Protein AF-A0A1Z8S1F1-F1 (afdb_monomer_lite)

Radius of gyration: 14.52 Å; chains: 1; bounding box: 34×22×36 Å

Sequence (67 aa):
MKLTKYQKARLLEYNWDVYTSDDGQNCAWVSIAPEDGALFQSCLDLFGLTGDGKDVKLLVVATSEED

Foldseek 3Di:
DADDPVRVVVCVVVVFAFDADPVRDFKDKDWAACVVPPVQVVVCVVVVHPRPDGTDIDIDGDGDDDD

pLDDT: mean 86.78, std 8.03, range [54.69, 96.25]

Structure (mmCIF, N/CA/C/O backbone):
data_AF-A0A1Z8S1F1-F1
#
_entry.id   AF-A0A1Z8S1F1-F1
#
loop_
_atom_site.group_PDB
_atom_site.id
_atom_site.type_symbol
_atom_site.label_atom_id
_atom_site.label_alt_id
_atom_site.label_comp_id
_atom_site.label_asym_id
_atom_site.label_entity_id
_atom_site.label_seq_id
_atom_site.pdbx_PDB_ins_code
_atom_site.Cartn_x
_atom_site.Cartn_y
_atom_site.Cartn_z
_atom_site.occupancy
_atom_site.B_iso_or_equiv
_atom_site.auth_seq_id
_atom_site.auth_comp_id
_atom_site.auth_asym_id
_atom_site.auth_atom_id
_atom_site.pdbx_PDB_model_num
ATOM 1 N N . MET A 1 1 ? 4.973 7.849 -7.163 1.00 80.44 1 MET A N 1
ATOM 2 C CA . MET A 1 1 ? 6.291 7.750 -6.472 1.00 80.44 1 MET A CA 1
ATOM 3 C C . MET A 1 1 ? 7.148 6.699 -7.189 1.00 80.44 1 MET A C 1
ATOM 5 O O . MET A 1 1 ? 6.607 5.945 -7.995 1.00 80.44 1 MET A O 1
ATOM 9 N N . LYS A 1 2 ? 8.475 6.672 -6.976 1.00 83.38 2 LYS A N 1
ATOM 10 C CA . LYS A 1 2 ? 9.363 5.639 -7.544 1.00 83.38 2 LYS A CA 1
ATOM 11 C C . LYS A 1 2 ? 10.007 4.822 -6.427 1.00 83.38 2 LYS A C 1
ATOM 13 O O . LYS A 1 2 ? 10.626 5.395 -5.535 1.00 83.38 2 LYS A O 1
ATOM 18 N N . LEU A 1 3 ? 9.898 3.501 -6.510 1.00 83.94 3 LEU A N 1
ATOM 19 C CA . LEU A 1 3 ? 10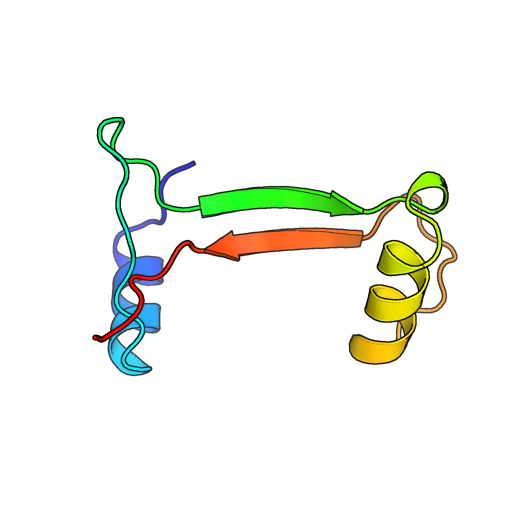.652 2.569 -5.681 1.00 83.94 3 LEU A CA 1
ATOM 20 C C . LEU A 1 3 ? 12.156 2.745 -5.917 1.00 83.94 3 LEU A C 1
ATOM 22 O O . LEU A 1 3 ? 12.617 2.917 -7.052 1.00 83.94 3 LEU A O 1
ATOM 26 N N . THR A 1 4 ? 12.927 2.670 -4.837 1.00 87.12 4 THR A N 1
ATOM 27 C CA . THR A 1 4 ? 14.393 2.646 -4.891 1.00 87.12 4 THR A CA 1
ATOM 28 C C . THR A 1 4 ? 14.898 1.362 -5.556 1.00 87.12 4 THR A C 1
ATOM 30 O O . THR A 1 4 ? 14.191 0.355 -5.611 1.00 87.12 4 THR A O 1
ATOM 33 N N . LYS A 1 5 ? 16.159 1.361 -6.017 1.00 85.75 5 LYS A N 1
ATOM 34 C CA . LYS A 1 5 ? 16.795 0.157 -6.589 1.00 85.75 5 LYS A CA 1
ATOM 35 C C . LYS A 1 5 ? 16.723 -1.048 -5.641 1.00 85.75 5 LYS A C 1
ATOM 37 O O . LYS A 1 5 ? 16.429 -2.147 -6.090 1.00 85.75 5 LYS A O 1
ATOM 42 N N . TYR A 1 6 ? 16.935 -0.825 -4.341 1.00 87.75 6 TYR A N 1
ATOM 43 C CA . TYR A 1 6 ? 16.876 -1.878 -3.324 1.00 87.75 6 TYR A CA 1
ATOM 44 C C . TYR A 1 6 ? 15.463 -2.458 -3.157 1.00 87.75 6 TYR A C 1
ATOM 46 O O . TYR A 1 6 ? 15.294 -3.671 -3.116 1.00 87.75 6 TYR A O 1
ATOM 54 N N . GLN A 1 7 ? 14.436 -1.602 -3.115 1.00 85.50 7 GLN A N 1
ATOM 55 C CA . GLN A 1 7 ? 13.046 -2.055 -3.000 1.00 85.50 7 GLN A CA 1
ATOM 56 C C . GLN A 1 7 ? 12.603 -2.862 -4.226 1.00 85.50 7 GLN A C 1
ATOM 58 O O . GLN A 1 7 ? 11.963 -3.894 -4.065 1.00 85.50 7 GLN A O 1
ATOM 63 N N . LYS A 1 8 ? 12.984 -2.435 -5.438 1.00 83.50 8 LYS A N 1
ATOM 64 C CA . LYS A 1 8 ? 12.699 -3.194 -6.666 1.00 83.50 8 LYS A CA 1
ATOM 65 C C . LYS A 1 8 ? 13.377 -4.563 -6.673 1.00 83.50 8 LYS A C 1
ATOM 67 O O . LYS A 1 8 ? 12.734 -5.544 -7.017 1.00 83.50 8 LYS A O 1
ATOM 72 N N . ALA A 1 9 ? 14.646 -4.631 -6.262 1.00 84.88 9 ALA A N 1
ATOM 73 C CA . ALA A 1 9 ? 15.378 -5.895 -6.175 1.00 84.88 9 ALA A CA 1
ATOM 74 C C . ALA A 1 9 ? 14.684 -6.892 -5.235 1.00 84.88 9 ALA A C 1
ATOM 76 O O . ALA A 1 9 ? 14.484 -8.037 -5.620 1.00 84.88 9 ALA A O 1
ATOM 77 N N . ARG A 1 10 ? 14.221 -6.438 -4.061 1.00 85.94 10 ARG A N 1
ATOM 78 C CA . ARG A 1 10 ? 13.448 -7.291 -3.148 1.00 85.94 10 ARG A CA 1
ATOM 79 C C . ARG A 1 10 ? 12.154 -7.818 -3.760 1.00 85.94 10 ARG A C 1
ATOM 81 O O . ARG A 1 10 ? 11.804 -8.952 -3.496 1.00 85.94 10 ARG A O 1
ATOM 88 N N . LEU A 1 11 ? 11.426 -7.017 -4.534 1.00 84.31 11 LEU A N 1
ATOM 89 C CA . LEU A 1 11 ? 10.177 -7.472 -5.160 1.00 84.31 11 LEU A CA 1
ATOM 90 C C . LEU A 1 11 ? 10.436 -8.543 -6.231 1.00 84.31 11 LEU A C 1
ATOM 92 O O . LEU A 1 11 ? 9.715 -9.535 -6.289 1.00 84.31 11 LEU A O 1
ATOM 96 N N . LEU A 1 12 ? 11.518 -8.394 -7.001 1.00 82.38 12 LEU A N 1
ATOM 97 C CA . LEU A 1 12 ? 11.955 -9.403 -7.969 1.00 82.38 12 LEU A CA 1
ATOM 98 C C . LEU A 1 12 ? 12.335 -10.736 -7.303 1.00 82.38 12 LEU A C 1
ATOM 100 O O . LEU A 1 12 ? 12.070 -11.784 -7.879 1.00 82.38 12 LEU A O 1
ATOM 104 N N . GLU A 1 13 ? 12.897 -10.724 -6.086 1.00 85.81 13 GLU A N 1
ATOM 105 C CA . GLU A 1 13 ? 13.182 -11.955 -5.318 1.00 85.81 13 GLU A CA 1
ATOM 106 C C . GLU A 1 13 ? 11.915 -12.777 -5.014 1.00 85.81 13 GLU A C 1
ATOM 108 O O . GLU A 1 13 ? 12.003 -13.990 -4.836 1.00 85.81 13 GLU A O 1
ATOM 113 N N . TYR A 1 14 ? 10.743 -12.135 -4.983 1.00 83.12 14 TYR A N 1
ATOM 114 C CA . TYR A 1 14 ? 9.442 -12.786 -4.800 1.00 83.12 14 TYR A CA 1
ATOM 115 C C . TYR A 1 14 ? 8.674 -12.976 -6.119 1.00 83.12 14 TYR A C 1
ATOM 117 O O . TYR A 1 14 ? 7.476 -13.247 -6.079 1.00 83.12 14 TYR A O 1
ATOM 125 N N . ASN A 1 15 ? 9.339 -12.849 -7.276 1.00 79.88 15 ASN A N 1
ATOM 126 C CA . ASN A 1 15 ? 8.744 -12.934 -8.618 1.00 79.88 15 ASN A CA 1
ATOM 127 C C . ASN A 1 15 ? 7.611 -11.927 -8.872 1.00 79.88 15 ASN A C 1
ATOM 129 O O . ASN A 1 15 ? 6.680 -12.210 -9.620 1.00 79.88 15 ASN A O 1
ATOM 133 N N . TRP A 1 16 ? 7.659 -10.749 -8.252 1.00 82.06 16 TRP A N 1
ATOM 134 C CA . TRP A 1 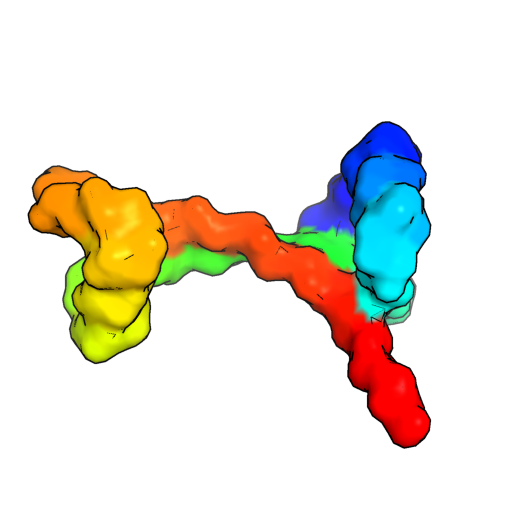16 ? 6.710 -9.687 -8.580 1.00 82.06 16 TRP A CA 1
ATOM 135 C C . TRP A 1 16 ? 7.241 -8.888 -9.765 1.00 82.06 16 TRP A C 1
ATOM 137 O O . TRP A 1 16 ? 8.243 -8.176 -9.631 1.00 82.06 16 TRP A O 1
ATOM 147 N N . ASP A 1 17 ? 6.564 -8.979 -10.910 1.00 78.50 17 ASP A N 1
ATOM 148 C CA . ASP A 1 17 ? 6.853 -8.114 -12.050 1.00 78.50 17 ASP A CA 1
ATOM 149 C C . ASP A 1 17 ? 6.249 -6.727 -11.814 1.00 78.50 17 ASP A C 1
ATOM 151 O O . ASP A 1 17 ? 5.033 -6.556 -11.745 1.00 78.50 17 ASP A O 1
ATOM 155 N N . VAL A 1 18 ? 7.108 -5.730 -11.604 1.00 81.06 18 VAL A N 1
ATOM 156 C CA . VAL A 1 18 ? 6.688 -4.389 -11.190 1.00 81.06 18 VAL A CA 1
ATOM 157 C C . VAL A 1 18 ? 6.397 -3.537 -12.416 1.00 81.06 18 VAL A C 1
ATOM 159 O O . VAL A 1 18 ? 7.315 -3.065 -13.097 1.00 81.06 18 VAL A O 1
ATOM 162 N N . TYR A 1 19 ? 5.120 -3.226 -12.616 1.00 82.62 19 TYR A N 1
ATOM 163 C CA . TYR A 1 19 ? 4.685 -2.308 -13.655 1.00 82.62 19 TYR A CA 1
ATOM 164 C C . TYR A 1 19 ? 5.282 -0.912 -13.431 1.00 82.62 19 TYR A C 1
ATOM 166 O O . TYR A 1 19 ? 5.295 -0.360 -12.324 1.00 82.62 19 TYR A O 1
ATOM 174 N N . THR A 1 20 ? 5.785 -0.316 -14.508 1.00 82.56 20 THR A N 1
ATOM 175 C CA . THR A 1 20 ? 6.283 1.058 -14.520 1.00 82.56 20 THR A CA 1
ATOM 176 C C . THR A 1 20 ? 5.496 1.845 -15.561 1.00 82.56 20 THR A C 1
ATOM 178 O O . THR A 1 20 ? 5.595 1.561 -16.747 1.00 82.56 20 THR A O 1
ATOM 181 N N . SER A 1 21 ? 4.730 2.836 -15.100 1.00 82.12 21 SER A N 1
ATOM 182 C CA . SER A 1 21 ? 4.002 3.783 -15.961 1.00 82.12 21 SER A CA 1
ATOM 183 C C . SER A 1 21 ? 4.941 4.599 -16.854 1.00 82.12 21 SER A C 1
ATOM 185 O O . SER A 1 21 ? 6.136 4.699 -16.566 1.00 82.12 21 SER A O 1
ATOM 187 N N . ASP A 1 22 ? 4.386 5.260 -17.871 1.00 83.88 22 ASP A N 1
ATOM 188 C CA . ASP A 1 22 ? 5.132 6.111 -18.812 1.00 83.88 22 ASP A CA 1
ATOM 189 C C . ASP A 1 22 ? 5.915 7.239 -18.110 1.00 83.88 22 ASP A C 1
ATOM 191 O O . ASP A 1 22 ? 7.050 7.552 -18.472 1.00 83.88 22 ASP A O 1
ATOM 195 N N . ASP A 1 23 ? 5.378 7.767 -17.004 1.00 83.31 23 ASP A N 1
ATOM 196 C CA . ASP A 1 23 ? 6.039 8.774 -16.155 1.00 83.31 23 ASP A CA 1
ATOM 197 C C . ASP A 1 23 ? 7.132 8.171 -15.234 1.00 83.31 23 ASP A C 1
ATOM 199 O O . ASP A 1 23 ? 7.792 8.838 -14.417 1.00 83.31 23 ASP A O 1
ATOM 203 N N . GLY A 1 24 ? 7.335 6.860 -15.326 1.00 80.94 24 GLY A N 1
ATOM 204 C CA . GLY A 1 24 ? 8.286 6.075 -14.555 1.00 80.94 24 GLY A CA 1
ATOM 205 C C . GLY A 1 24 ? 7.846 5.783 -13.120 1.00 80.94 24 GLY A C 1
ATOM 206 O O . GLY A 1 24 ? 8.699 5.448 -12.291 1.00 80.94 24 GLY A O 1
ATOM 207 N N . GLN A 1 25 ? 6.567 5.968 -12.784 1.00 83.69 25 GLN A N 1
ATOM 208 C CA . GLN A 1 25 ? 6.013 5.653 -11.463 1.00 83.69 25 GLN A CA 1
ATOM 209 C C . GLN A 1 25 ? 5.622 4.177 -11.374 1.00 83.69 25 GLN A C 1
ATOM 211 O O . GLN A 1 25 ? 5.174 3.598 -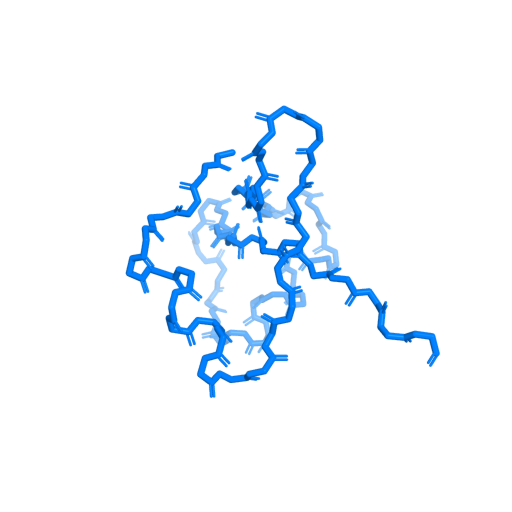12.358 1.00 83.69 25 GLN A O 1
ATOM 216 N N . ASN A 1 26 ? 5.779 3.587 -10.192 1.00 84.19 26 ASN A N 1
ATOM 217 C CA . ASN A 1 26 ? 5.501 2.164 -9.933 1.00 84.19 26 ASN A CA 1
ATOM 218 C C . ASN A 1 26 ? 4.835 1.918 -8.573 1.00 84.19 26 ASN A C 1
ATOM 220 O O . ASN A 1 26 ? 4.535 0.782 -8.217 1.00 84.19 26 ASN A O 1
ATOM 224 N N . CYS A 1 27 ? 4.615 2.977 -7.795 1.00 88.25 27 CYS A N 1
ATOM 225 C CA . CYS A 1 27 ? 3.926 2.871 -6.525 1.00 88.25 27 CYS A CA 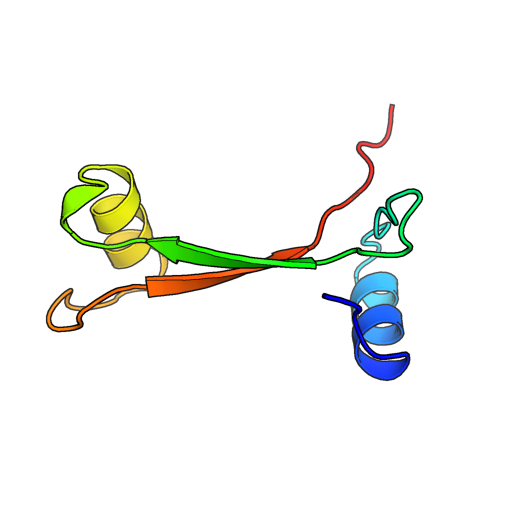1
ATOM 226 C C . CYS A 1 27 ? 3.173 4.152 -6.168 1.00 88.25 27 CYS A C 1
ATOM 228 O O . CYS A 1 27 ? 3.568 5.271 -6.545 1.00 88.25 27 CYS A O 1
ATOM 230 N N . ALA A 1 28 ? 2.108 3.965 -5.396 1.00 85.25 28 ALA A N 1
ATOM 231 C CA . ALA A 1 28 ? 1.281 5.026 -4.851 1.00 85.25 28 ALA A CA 1
ATOM 232 C C . ALA A 1 28 ? 0.955 4.736 -3.385 1.00 85.25 28 ALA A C 1
ATOM 234 O O . ALA A 1 28 ? 0.651 3.605 -3.011 1.00 85.25 28 ALA A O 1
ATOM 235 N N . TRP A 1 29 ? 1.014 5.780 -2.561 1.00 87.75 29 TRP A N 1
ATOM 236 C CA . TRP A 1 29 ? 0.437 5.728 -1.228 1.00 87.75 29 TRP A CA 1
ATOM 237 C C . TRP A 1 29 ? -1.048 6.027 -1.333 1.00 87.75 29 TRP A C 1
ATOM 239 O O . TRP A 1 29 ? -1.436 7.049 -1.898 1.00 87.75 29 TRP A O 1
ATOM 249 N N . VAL A 1 30 ? -1.854 5.155 -0.754 1.00 90.31 30 VAL A N 1
ATOM 250 C CA . VAL A 1 30 ? -3.283 5.360 -0.555 1.00 90.31 30 VAL A CA 1
ATOM 251 C C . VAL A 1 30 ? -3.566 5.459 0.931 1.00 90.31 30 VAL A C 1
ATOM 253 O O . VAL A 1 30 ? -2.896 4.853 1.770 1.00 90.31 30 VAL A O 1
ATOM 256 N N . SER A 1 31 ? -4.537 6.300 1.243 1.00 94.00 31 SER A N 1
ATOM 257 C CA . SER A 1 31 ? -5.015 6.542 2.589 1.00 94.00 31 SER A CA 1
ATOM 258 C C . SER A 1 31 ? -6.452 6.079 2.632 1.00 94.00 31 SER A C 1
ATOM 260 O O . SER A 1 31 ? -7.261 6.639 1.902 1.00 94.00 31 SER A O 1
ATOM 262 N N . ILE A 1 32 ? -6.734 5.077 3.454 1.00 94.62 32 ILE A N 1
ATOM 263 C CA . ILE A 1 32 ? -8.085 4.555 3.638 1.00 94.62 32 ILE A CA 1
ATOM 264 C C . ILE A 1 32 ? -8.553 5.024 5.007 1.00 94.62 32 ILE A C 1
ATOM 266 O O . ILE A 1 32 ? -7.938 4.684 6.017 1.00 94.62 32 ILE A O 1
ATOM 270 N N . ALA A 1 33 ? -9.586 5.844 5.042 1.00 95.88 33 ALA A N 1
ATOM 271 C CA . ALA A 1 33 ? -10.111 6.478 6.240 1.00 95.88 33 ALA A CA 1
ATOM 272 C C . ALA A 1 33 ? -11.497 5.907 6.597 1.00 95.88 33 ALA A C 1
ATOM 274 O O . ALA A 1 33 ? -12.109 5.233 5.766 1.00 95.88 33 ALA A O 1
ATOM 275 N N . PRO A 1 34 ? -12.018 6.140 7.816 1.00 95.62 34 PRO A N 1
ATOM 276 C CA . PRO A 1 34 ? -13.324 5.622 8.228 1.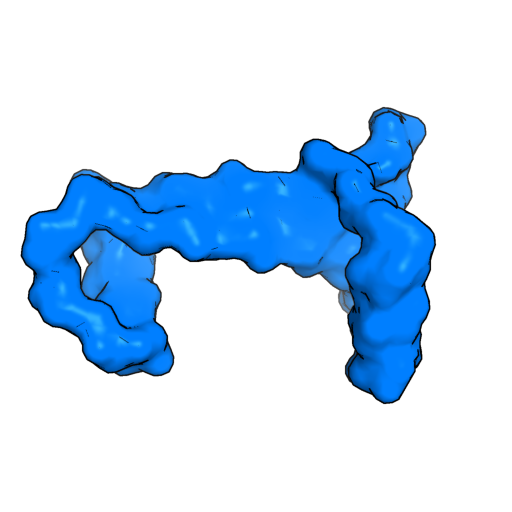00 95.62 34 PRO A CA 1
ATOM 277 C C . PRO A 1 34 ? -14.471 5.948 7.257 1.00 95.62 34 PRO A C 1
ATOM 279 O O . PRO A 1 34 ? -15.387 5.141 7.089 1.00 95.62 34 PRO A O 1
ATOM 282 N N . GLU A 1 35 ? -14.415 7.097 6.580 1.00 95.81 35 GLU A N 1
ATOM 283 C CA . GLU A 1 35 ? -15.366 7.503 5.539 1.00 95.81 35 GLU A CA 1
ATOM 284 C C . GLU A 1 35 ? -15.402 6.581 4.305 1.00 95.81 35 GLU A C 1
ATOM 286 O O . GLU A 1 35 ? -16.423 6.543 3.618 1.00 95.81 35 GLU A O 1
ATOM 291 N N . ASP A 1 36 ? -14.357 5.783 4.061 1.00 94.06 36 ASP A N 1
ATOM 292 C CA . ASP A 1 36 ? -14.315 4.767 2.996 1.00 94.06 36 ASP A CA 1
ATOM 293 C C . ASP A 1 36 ? -15.104 3.490 3.363 1.00 94.06 36 ASP A C 1
ATOM 295 O O . ASP A 1 36 ? -15.195 2.536 2.580 1.00 94.06 36 ASP A O 1
ATOM 299 N N . GLY A 1 37 ? -15.696 3.455 4.562 1.00 94.00 37 GLY A N 1
ATOM 300 C CA . GLY A 1 37 ? -16.679 2.464 4.984 1.00 94.00 37 GLY A CA 1
ATOM 301 C C . GLY A 1 37 ? -16.141 1.033 4.970 1.00 94.00 37 GLY A C 1
ATOM 302 O O . GLY A 1 37 ? -15.226 0.681 5.714 1.00 94.00 37 GLY A O 1
ATOM 303 N N . ALA A 1 38 ? -16.731 0.180 4.128 1.00 95.69 38 ALA A N 1
ATOM 304 C CA . ALA A 1 38 ? -16.426 -1.251 4.094 1.00 95.69 38 ALA A CA 1
ATOM 305 C C . ALA A 1 38 ? -14.953 -1.558 3.764 1.00 95.69 38 ALA A C 1
ATOM 307 O O . ALA A 1 38 ? -14.409 -2.549 4.259 1.00 95.69 38 ALA A O 1
ATOM 308 N N . LEU A 1 39 ? -14.293 -0.711 2.964 1.00 93.25 39 LEU A N 1
ATOM 309 C CA . LEU A 1 39 ? -12.871 -0.873 2.644 1.00 93.25 39 LEU A CA 1
ATOM 310 C C . LEU A 1 39 ? -11.990 -0.650 3.874 1.00 93.25 39 LEU A C 1
ATOM 312 O O . LEU A 1 39 ? -11.063 -1.425 4.111 1.00 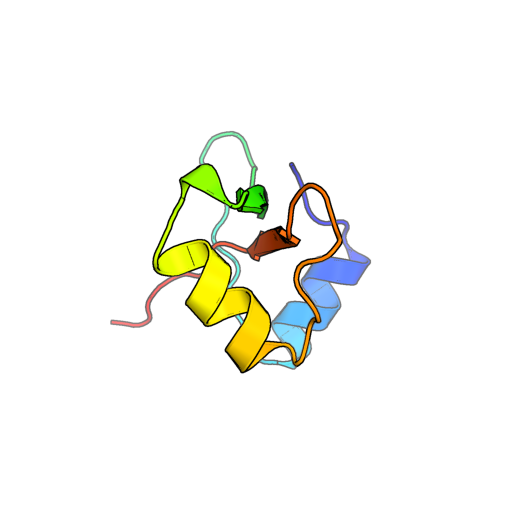93.25 39 LEU A O 1
ATOM 316 N N . PHE A 1 40 ? -12.307 0.367 4.679 1.00 95.38 40 PHE A N 1
ATOM 317 C CA . PHE A 1 40 ? -11.597 0.643 5.923 1.00 95.38 40 PHE A CA 1
ATOM 318 C C . PHE A 1 40 ? -11.734 -0.524 6.897 1.00 95.38 40 PHE A C 1
ATOM 320 O O . PHE A 1 40 ? -10.721 -1.044 7.361 1.00 95.38 40 PHE A O 1
ATOM 327 N N . GLN A 1 41 ? -12.962 -1.007 7.119 1.00 94.56 41 GLN A N 1
ATOM 328 C CA . GLN A 1 41 ? -13.201 -2.146 8.009 1.00 94.56 41 GLN A CA 1
ATOM 329 C C . GLN A 1 41 ? -12.457 -3.403 7.543 1.00 94.56 41 GLN A C 1
ATOM 331 O O . GLN A 1 41 ? -11.789 -4.050 8.343 1.00 94.56 41 GLN A O 1
ATOM 336 N N . SER A 1 42 ? -12.484 -3.695 6.239 1.00 95.94 42 SER A N 1
ATOM 337 C CA . SER A 1 42 ? -11.758 -4.839 5.675 1.00 95.94 42 SER A CA 1
ATOM 338 C C . SER A 1 42 ? -10.250 -4.748 5.934 1.00 95.94 42 SER A C 1
ATOM 340 O O . SER A 1 42 ? -9.607 -5.758 6.205 1.00 95.94 42 SER A O 1
ATOM 342 N N . CYS A 1 43 ? -9.676 -3.541 5.887 1.00 94.12 43 CYS A N 1
ATOM 343 C CA . CYS A 1 43 ? -8.270 -3.327 6.226 1.00 94.12 43 CYS A CA 1
ATOM 344 C C . CYS A 1 43 ? -8.004 -3.533 7.721 1.00 94.12 43 CYS A C 1
ATOM 346 O O . CYS A 1 43 ? -6.993 -4.142 8.070 1.00 94.12 43 CYS A O 1
ATOM 348 N N . LEU A 1 44 ? -8.885 -3.047 8.602 1.00 95.19 44 LEU A N 1
ATOM 349 C CA . LEU A 1 44 ? -8.745 -3.269 10.042 1.00 95.19 44 LEU A CA 1
ATOM 350 C C . LEU A 1 44 ? -8.750 -4.761 10.374 1.00 95.19 44 LEU A C 1
ATOM 352 O O . LEU A 1 44 ? -7.863 -5.224 11.088 1.00 95.19 44 LEU A O 1
ATOM 356 N N . ASP A 1 45 ? -9.688 -5.507 9.795 1.00 96.25 45 ASP A N 1
ATOM 357 C CA . ASP A 1 45 ? -9.831 -6.943 10.027 1.00 96.25 45 ASP A CA 1
ATOM 358 C C . ASP A 1 45 ? -8.624 -7.718 9.478 1.00 96.25 45 ASP A C 1
ATOM 360 O O . ASP A 1 45 ? -8.052 -8.558 10.175 1.00 96.25 45 ASP A O 1
ATOM 364 N N . LEU A 1 46 ? -8.191 -7.406 8.249 1.00 95.62 46 LEU A N 1
ATOM 365 C CA . LEU A 1 46 ? -7.067 -8.078 7.591 1.00 95.62 46 LEU A CA 1
ATOM 366 C C . LEU A 1 46 ? -5.739 -7.853 8.323 1.00 95.62 46 LEU A C 1
ATOM 368 O O . LEU A 1 46 ? -4.930 -8.774 8.437 1.00 95.62 46 LEU A O 1
ATOM 372 N N . PHE A 1 47 ? -5.499 -6.629 8.794 1.00 93.94 47 PHE A N 1
ATOM 373 C CA . PHE A 1 47 ? -4.240 -6.249 9.439 1.00 93.94 47 PHE A CA 1
ATOM 374 C C . PHE A 1 47 ? -4.295 -6.315 10.973 1.00 93.94 47 PHE A C 1
ATOM 376 O O . PHE A 1 47 ? -3.286 -6.039 11.622 1.00 93.94 47 PHE A O 1
ATOM 383 N N . GLY A 1 48 ? -5.438 -6.685 11.560 1.00 94.69 48 GLY A N 1
ATOM 384 C CA . GLY A 1 48 ? -5.627 -6.775 13.010 1.00 94.69 48 GLY A CA 1
ATOM 385 C C . GLY A 1 48 ? -5.500 -5.427 13.728 1.00 94.69 48 GLY A C 1
ATOM 386 O O . GLY A 1 48 ? -4.917 -5.354 14.810 1.00 94.69 48 GLY A O 1
ATOM 387 N N . LEU A 1 49 ? -5.990 -4.350 13.112 1.00 94.44 49 LEU A N 1
ATOM 388 C CA . LEU A 1 49 ? -5.914 -2.989 13.646 1.00 94.44 49 LEU A CA 1
ATOM 389 C C . LEU A 1 49 ? -7.182 -2.632 14.431 1.00 94.44 49 LEU A C 1
ATOM 391 O O . LEU A 1 49 ? -8.268 -3.117 14.135 1.00 94.44 49 LEU A O 1
ATOM 395 N N . THR A 1 50 ? -7.056 -1.739 15.415 1.00 92.56 50 THR A N 1
ATOM 396 C CA . THR A 1 50 ? -8.178 -1.361 16.295 1.00 92.56 50 THR A CA 1
ATOM 397 C C . THR A 1 50 ? -9.130 -0.335 15.682 1.00 92.56 50 THR A C 1
ATOM 399 O O . THR A 1 50 ? -10.284 -0.262 16.086 1.00 92.56 50 THR A O 1
ATOM 402 N N . GLY A 1 51 ? -8.664 0.456 14.710 1.00 89.12 51 GLY A N 1
ATOM 403 C CA . GLY A 1 51 ? -9.460 1.519 14.087 1.00 89.12 51 GLY A CA 1
ATOM 404 C C . GLY A 1 51 ? -9.461 2.855 14.836 1.00 89.12 51 GLY A C 1
ATOM 405 O O . GLY A 1 51 ? -10.138 3.778 14.401 1.00 89.12 51 GLY A O 1
ATOM 406 N N . ASP A 1 52 ? -8.667 3.006 15.901 1.00 92.12 52 ASP A N 1
ATOM 407 C CA . ASP A 1 52 ? -8.582 4.262 16.676 1.00 92.12 52 ASP A CA 1
ATOM 408 C C . ASP A 1 52 ? -7.799 5.380 15.953 1.00 92.12 52 ASP A C 1
ATOM 410 O O . ASP A 1 52 ? -7.705 6.515 16.427 1.00 92.12 52 ASP A O 1
ATOM 414 N N . GLY A 1 53 ? -7.172 5.046 14.822 1.00 89.94 53 GLY A N 1
ATOM 415 C CA . GLY A 1 53 ? -6.378 5.959 14.008 1.00 89.94 53 GLY A CA 1
ATOM 416 C C . GLY A 1 53 ? -7.207 6.773 13.012 1.00 89.94 53 GLY A C 1
ATOM 417 O O . GLY A 1 53 ? -8.359 6.468 12.726 1.00 89.94 53 GLY A O 1
ATOM 418 N N . LYS A 1 54 ? -6.579 7.805 12.432 1.00 92.25 54 LYS A N 1
ATOM 419 C CA . LYS A 1 54 ? -7.202 8.648 11.398 1.00 92.25 54 LYS A CA 1
ATOM 420 C C . LYS A 1 54 ? -7.436 7.893 10.086 1.00 92.25 54 LYS A C 1
ATOM 422 O O . LYS A 1 54 ? -8.446 8.108 9.432 1.00 92.25 54 LYS A O 1
ATOM 427 N N . ASP A 1 55 ? -6.466 7.083 9.678 1.00 93.06 55 ASP A N 1
ATOM 428 C CA . ASP A 1 55 ? -6.479 6.338 8.427 1.00 93.06 55 ASP A CA 1
ATOM 429 C C . ASP A 1 55 ? -5.523 5.135 8.490 1.00 93.06 55 ASP A C 1
ATOM 431 O O . ASP A 1 55 ? -4.648 5.044 9.356 1.00 93.06 55 ASP A O 1
ATOM 435 N N . VAL A 1 56 ? -5.696 4.207 7.552 1.00 93.25 56 VAL A N 1
ATOM 436 C CA . VAL A 1 56 ? -4.743 3.151 7.215 1.00 93.25 56 VAL A CA 1
ATOM 437 C C . VAL A 1 56 ? -3.964 3.607 5.983 1.00 93.25 56 VAL A C 1
ATOM 439 O O . VAL A 1 56 ? -4.539 3.866 4.923 1.00 93.25 56 VAL A O 1
ATOM 442 N N . LYS A 1 57 ? -2.637 3.709 6.105 1.00 91.56 57 LYS A N 1
ATOM 443 C CA . LYS A 1 57 ? -1.750 4.032 4.980 1.00 91.56 57 LYS A CA 1
ATOM 444 C C . LYS A 1 57 ? -1.263 2.755 4.312 1.00 91.56 57 LYS A C 1
ATOM 446 O O . LYS A 1 57 ? -0.563 1.964 4.940 1.00 91.56 57 LYS A O 1
ATOM 451 N N . LEU A 1 58 ? -1.569 2.595 3.029 1.00 88.12 58 LEU A N 1
ATOM 452 C CA . LEU A 1 58 ? -1.121 1.461 2.223 1.00 88.12 58 LEU A CA 1
ATOM 453 C C . LEU A 1 58 ? -0.209 1.937 1.093 1.00 88.12 58 LEU A C 1
ATOM 455 O O . LEU A 1 58 ? -0.506 2.921 0.415 1.00 88.12 58 LEU A O 1
ATOM 459 N N . LEU A 1 59 ? 0.899 1.227 0.882 1.00 87.12 59 LEU A N 1
ATOM 460 C CA . LEU A 1 59 ? 1.733 1.390 -0.305 1.00 87.12 59 LEU A CA 1
ATOM 461 C C . LEU A 1 59 ? 1.305 0.348 -1.329 1.00 87.12 59 LEU A C 1
ATOM 463 O O . LEU A 1 59 ? 1.573 -0.839 -1.152 1.00 87.12 59 LEU A O 1
ATOM 467 N N . VAL A 1 60 ? 0.672 0.798 -2.404 1.00 85.06 60 VAL A N 1
ATOM 468 C CA . VAL A 1 60 ? 0.317 -0.067 -3.526 1.00 85.06 60 VAL A CA 1
ATOM 469 C C . VAL A 1 60 ? 1.468 -0.051 -4.517 1.00 85.06 60 VAL A C 1
ATOM 471 O O . VAL A 1 60 ? 1.918 1.017 -4.947 1.00 85.06 60 VAL A O 1
ATOM 474 N N . VAL A 1 61 ? 1.955 -1.240 -4.859 1.00 85.19 61 VAL A N 1
ATOM 475 C CA . VAL A 1 61 ? 2.912 -1.461 -5.942 1.00 85.19 61 VAL A CA 1
ATOM 476 C C . VAL A 1 61 ? 2.131 -2.026 -7.115 1.00 85.19 61 VAL A C 1
ATOM 478 O O . VAL A 1 61 ? 1.422 -3.014 -6.953 1.00 85.19 61 VAL A O 1
ATOM 481 N N . ALA A 1 62 ? 2.231 -1.378 -8.273 1.00 79.00 62 ALA A N 1
ATOM 482 C CA . ALA A 1 62 ? 1.596 -1.886 -9.479 1.00 79.00 62 ALA A CA 1
ATOM 483 C C . ALA A 1 62 ? 2.394 -3.087 -9.997 1.00 79.00 62 ALA A C 1
ATOM 485 O O . ALA A 1 62 ? 3.619 -2.997 -10.123 1.00 79.00 62 ALA A O 1
ATOM 486 N N . THR A 1 63 ? 1.710 -4.182 -10.309 1.00 77.12 63 THR A N 1
ATOM 487 C CA . THR A 1 63 ? 2.302 -5.351 -10.965 1.00 77.12 63 THR A CA 1
ATOM 488 C C . THR A 1 63 ? 1.638 -5.595 -12.312 1.00 77.12 63 THR A C 1
ATOM 490 O O . THR A 1 63 ? 0.480 -5.222 -12.501 1.00 77.12 63 THR A O 1
ATOM 493 N N . SER A 1 64 ? 2.375 -6.181 -13.252 1.00 71.31 64 SER A N 1
ATOM 494 C CA . SER A 1 64 ? 1.800 -6.710 -14.494 1.00 71.31 64 SER A CA 1
ATOM 495 C C . SER A 1 64 ? 0.936 -7.925 -14.158 1.00 71.31 64 SER A C 1
ATOM 497 O O . SER A 1 64 ? 1.335 -8.735 -13.321 1.00 71.31 64 SER A O 1
ATOM 499 N N . GLU A 1 65 ? -0.222 -8.074 -14.796 1.00 66.62 65 GLU A N 1
ATOM 500 C CA . GLU A 1 65 ? -0.868 -9.387 -14.867 1.00 66.62 65 GLU A CA 1
ATOM 501 C C . GLU A 1 65 ? -0.076 -10.245 -15.866 1.00 66.62 65 GLU A C 1
ATOM 503 O O . GLU A 1 65 ? 0.326 -9.749 -16.921 1.00 66.62 65 GLU A O 1
ATOM 508 N N . GLU A 1 66 ? 0.209 -11.499 -15.513 1.00 62.91 66 GLU A N 1
ATOM 509 C CA . GLU A 1 66 ? 0.650 -12.491 -16.498 1.00 62.91 66 GLU A CA 1
ATOM 510 C C . GLU A 1 66 ? -0.594 -12.966 -17.270 1.00 62.91 66 GLU A C 1
ATOM 512 O O . GLU A 1 66 ? -1.613 -13.258 -16.641 1.00 62.91 66 GLU A O 1
ATOM 517 N N . ASP A 1 67 ? -0.516 -12.989 -18.609 1.00 54.69 67 ASP A N 1
ATOM 518 C CA . ASP A 1 67 ? -1.562 -13.532 -19.502 1.00 54.69 67 ASP A CA 1
ATOM 519 C C . ASP A 1 67 ? -1.894 -15.009 -19.203 1.00 54.69 67 ASP A C 1
ATOM 521 O O . ASP A 1 67 ? -0.952 -15.806 -18.964 1.00 54.69 67 ASP A O 1
#

Secondary structure (DSSP, 8-state):
----HHHHHHHHHTT--B---TTS--EEEEEE-GGGTHHHHHHHHHHT--S-SS-EEEEEEPBPPP-